Protein AF-A0A970RA13-F1 (afdb_monomer_lite)

Sequence (65 aa):
MYKNQKPTLLVLAAGMGSRYGGLKQIDKIGPSGEAILDYSVFDAIRAGFGKVVFVIRRELEEDFR

pLDDT: mean 82.17, std 12.72, range [48.84, 96.81]

Radius of gyration: 14.04 Å; chains: 1; bounding box: 29×23×38 Å

Foldseek 3Di:
DPDPQAAEAEAEQADAPPVVNGDQQCAQDDPVRDGVVNVVVVVCVVVRHPYYHYDYDPVCVVVVD

Secondary structure (DSSP, 8-state):
-----PPEEEEE-----TTTTS--SS-B-STTS-BHHHHHHHHHHHTT-SEEEEE--GGGTGGG-

Structure (mmCIF, N/CA/C/O backbone):
data_AF-A0A970RA13-F1
#
_entry.id   AF-A0A970RA13-F1
#
loop_
_atom_site.group_PDB
_atom_site.id
_atom_site.type_symbol
_atom_site.label_atom_id
_atom_site.label_alt_id
_atom_site.label_comp_id
_atom_site.label_asym_id
_atom_site.label_entity_id
_atom_site.label_seq_id
_atom_site.pdbx_PDB_ins_code
_atom_site.Cartn_x
_atom_site.Cartn_y
_atom_site.Cartn_z
_atom_site.occupancy
_atom_site.B_iso_or_equiv
_atom_site.auth_seq_id
_atom_site.auth_comp_id
_atom_site.auth_asym_id
_atom_site.auth_atom_id
_atom_site.pdbx_PDB_model_num
ATOM 1 N N . MET A 1 1 ? -11.780 13.781 26.517 1.00 48.84 1 MET A N 1
ATOM 2 C CA . MET A 1 1 ? -12.120 12.761 25.502 1.00 48.84 1 MET A CA 1
ATOM 3 C C . MET A 1 1 ? -10.902 12.538 24.622 1.00 48.84 1 MET A C 1
ATOM 5 O O . MET A 1 1 ? -10.514 13.461 23.916 1.00 48.84 1 MET A O 1
ATOM 9 N N . TYR A 1 2 ? -10.264 11.369 24.676 1.00 56.66 2 TYR A N 1
ATOM 10 C CA . TYR A 1 2 ? -9.228 11.042 23.699 1.00 56.66 2 TYR A CA 1
ATOM 11 C C . TYR A 1 2 ? -9.927 10.725 22.380 1.00 56.66 2 TYR A C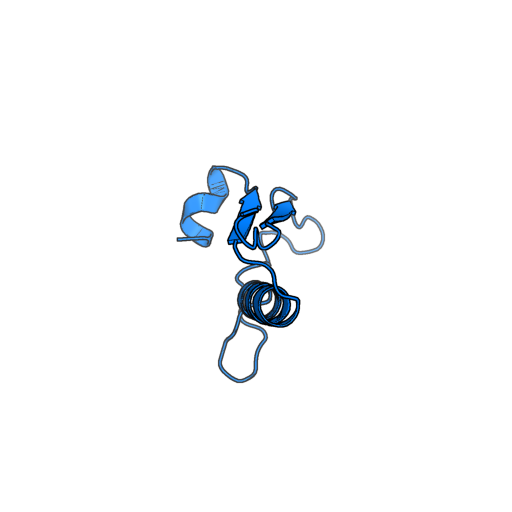 1
ATOM 13 O O . TYR A 1 2 ? -10.726 9.796 22.303 1.00 56.66 2 TYR A O 1
ATOM 21 N N . LYS A 1 3 ? -9.679 11.556 21.363 1.00 61.84 3 LYS A N 1
ATOM 22 C CA . LYS A 1 3 ? -10.064 11.279 19.975 1.00 61.84 3 LYS A CA 1
ATOM 23 C C . LYS A 1 3 ? -9.638 9.837 19.682 1.00 61.84 3 LYS A C 1
ATOM 25 O O . LYS A 1 3 ? -8.503 9.491 19.999 1.00 61.84 3 LYS A O 1
ATOM 30 N N . ASN A 1 4 ? -10.529 9.019 19.123 1.00 69.94 4 ASN A N 1
ATOM 31 C CA . ASN A 1 4 ? -10.247 7.642 18.714 1.00 69.94 4 ASN A CA 1
ATOM 32 C C . ASN A 1 4 ? -9.201 7.670 17.578 1.00 69.94 4 ASN A C 1
ATOM 34 O O . ASN A 1 4 ? -9.544 7.608 16.397 1.00 69.94 4 ASN A O 1
ATOM 38 N N . GLN A 1 5 ? -7.939 7.916 17.937 1.00 82.38 5 GLN A N 1
ATOM 39 C CA . GLN A 1 5 ? -6.806 8.094 17.037 1.00 82.38 5 GLN A CA 1
ATOM 40 C C . GLN A 1 5 ? -6.506 6.730 16.432 1.00 82.38 5 GLN A C 1
ATOM 42 O O . GLN A 1 5 ? -5.880 5.880 17.060 1.00 82.38 5 GLN A O 1
ATOM 47 N N . LYS A 1 6 ? -7.015 6.502 15.222 1.00 92.31 6 LYS A N 1
ATOM 48 C CA . LYS A 1 6 ? -6.645 5.321 14.450 1.00 92.31 6 LYS A CA 1
ATOM 49 C C . LYS A 1 6 ? -5.146 5.393 14.124 1.00 92.31 6 LYS A C 1
ATOM 51 O O . LYS A 1 6 ? -4.662 6.482 13.799 1.00 92.31 6 LYS A O 1
ATOM 56 N N . PRO A 1 7 ? -4.411 4.272 14.187 1.00 95.31 7 PRO A N 1
ATOM 57 C CA . PRO A 1 7 ? -2.984 4.265 13.902 1.00 95.31 7 PRO A CA 1
ATOM 58 C C . PRO A 1 7 ? -2.701 4.672 12.450 1.00 95.31 7 PRO A C 1
ATOM 60 O O . PRO A 1 7 ? -3.549 4.531 11.563 1.00 95.31 7 PRO A O 1
ATOM 63 N N . THR A 1 8 ? -1.488 5.174 12.215 1.00 96.00 8 THR A N 1
ATOM 64 C CA . THR A 1 8 ? -0.960 5.429 10.869 1.00 96.00 8 THR A CA 1
ATOM 65 C C . THR A 1 8 ? -0.018 4.299 10.477 1.00 96.00 8 THR A C 1
ATOM 67 O O . THR A 1 8 ? 0.889 3.971 11.240 1.00 96.00 8 THR A O 1
ATOM 70 N N . LEU A 1 9 ? -0.218 3.728 9.291 1.00 96.00 9 LEU A N 1
ATOM 71 C CA . LEU A 1 9 ? 0.704 2.773 8.688 1.00 96.00 9 LEU A CA 1
ATOM 72 C C . LEU A 1 9 ? 1.738 3.530 7.851 1.00 96.00 9 LEU A C 1
ATOM 74 O O . LEU A 1 9 ? 1.374 4.256 6.927 1.00 96.00 9 LEU A O 1
ATOM 78 N N . LEU A 1 10 ? 3.017 3.350 8.169 1.00 95.00 10 LEU A N 1
ATOM 79 C CA . LEU A 1 10 ? 4.130 3.865 7.378 1.00 95.00 10 LEU A CA 1
ATOM 80 C C . LEU A 1 10 ? 4.729 2.721 6.556 1.00 95.00 10 LEU A C 1
ATOM 82 O O . LEU A 1 10 ? 5.273 1.774 7.121 1.00 95.00 10 LEU A O 1
ATOM 86 N N . VAL A 1 11 ? 4.641 2.815 5.232 1.00 90.56 11 VAL A N 1
ATOM 87 C CA . VAL A 1 11 ? 5.200 1.831 4.302 1.00 90.56 11 VAL A CA 1
ATOM 88 C C . VAL A 1 11 ? 6.486 2.392 3.712 1.00 90.56 11 VAL A C 1
ATOM 90 O O . VAL A 1 11 ? 6.477 3.384 2.984 1.00 90.56 11 VAL A O 1
ATOM 93 N N . LEU A 1 12 ? 7.613 1.760 4.030 1.0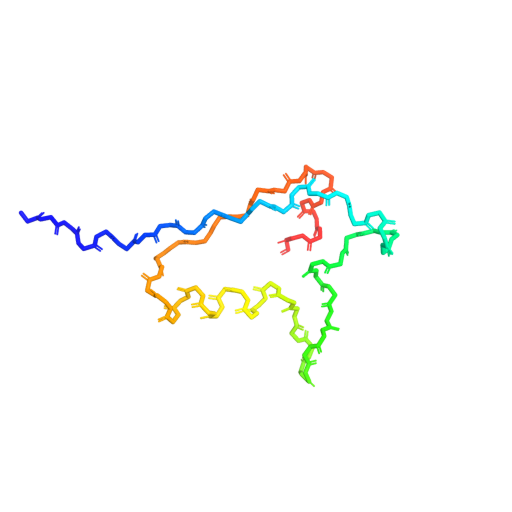0 90.12 12 LEU A N 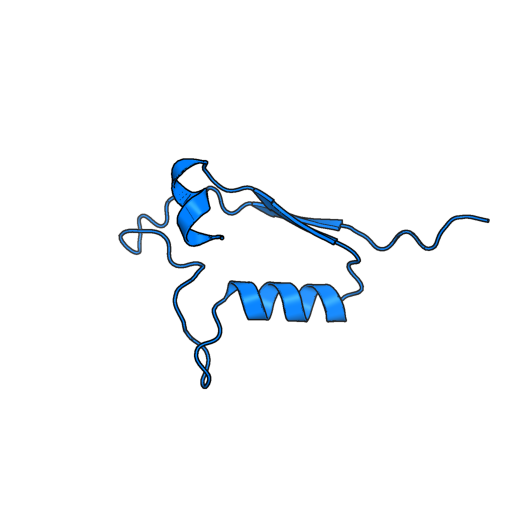1
ATOM 94 C CA . LEU A 1 12 ? 8.916 2.136 3.488 1.00 90.12 12 LEU A CA 1
ATOM 95 C C . LEU A 1 12 ? 9.102 1.470 2.117 1.00 90.12 12 LEU A C 1
ATOM 97 O O . LEU A 1 12 ? 9.458 0.298 2.026 1.00 90.12 12 LEU A O 1
ATOM 101 N N . ALA A 1 13 ? 8.852 2.229 1.054 1.00 84.44 13 ALA A N 1
ATOM 102 C CA . ALA A 1 13 ? 8.829 1.790 -0.343 1.00 84.44 13 ALA A CA 1
ATOM 103 C C . ALA A 1 13 ? 9.966 2.413 -1.186 1.00 84.44 13 ALA A C 1
ATOM 105 O O . ALA A 1 13 ? 9.890 2.505 -2.405 1.00 84.44 13 ALA A O 1
ATOM 106 N N . ALA A 1 14 ? 11.059 2.834 -0.543 1.00 82.50 14 ALA A N 1
ATOM 107 C CA . ALA A 1 14 ? 12.202 3.491 -1.188 1.00 82.50 14 ALA A CA 1
ATOM 108 C C . ALA A 1 14 ? 13.302 2.520 -1.682 1.00 82.50 14 ALA A C 1
ATOM 110 O O . ALA A 1 14 ? 14.399 2.948 -2.058 1.00 82.50 14 ALA A O 1
ATOM 111 N N . GLY A 1 15 ? 13.061 1.207 -1.626 1.00 77.31 15 GLY A N 1
ATOM 112 C CA . GLY A 1 15 ? 14.031 0.187 -2.027 1.00 77.31 15 GLY A CA 1
ATOM 113 C C . GLY A 1 15 ? 14.094 -0.000 -3.544 1.00 77.31 15 GLY A C 1
ATOM 114 O O . GLY A 1 15 ? 13.065 -0.031 -4.210 1.00 77.31 15 GLY A O 1
ATOM 115 N N . MET A 1 16 ? 15.298 -0.182 -4.094 1.00 66.81 16 MET A N 1
ATOM 116 C CA . MET A 1 16 ? 15.453 -0.609 -5.487 1.00 66.81 16 MET A CA 1
ATOM 117 C C . MET A 1 16 ? 15.174 -2.111 -5.581 1.00 66.81 16 MET A C 1
ATOM 119 O O . MET A 1 16 ? 15.873 -2.913 -4.958 1.00 66.81 16 MET A O 1
ATOM 123 N N . GLY A 1 17 ? 14.165 -2.498 -6.362 1.00 67.00 17 GLY A N 1
ATOM 124 C CA . GLY A 1 17 ? 13.859 -3.890 -6.694 1.00 67.00 17 GLY A CA 1
ATOM 125 C C . GLY A 1 17 ? 14.920 -4.505 -7.610 1.00 67.00 17 GLY A C 1
ATOM 126 O O . GLY A 1 17 ? 14.621 -4.888 -8.735 1.00 67.00 17 GLY A O 1
ATOM 127 N N . SER A 1 18 ? 16.171 -4.608 -7.153 1.00 65.12 18 SER A N 1
ATOM 128 C CA . SER A 1 18 ? 17.313 -5.065 -7.963 1.00 65.12 18 SER A CA 1
ATOM 129 C C . SER A 1 18 ? 17.149 -6.489 -8.499 1.00 65.12 18 SER A C 1
ATOM 131 O O . SER A 1 18 ? 17.628 -6.794 -9.584 1.00 65.12 18 SER A O 1
ATOM 133 N N . ARG A 1 19 ? 16.403 -7.346 -7.789 1.00 69.94 19 ARG A N 1
ATOM 134 C CA . ARG A 1 19 ? 16.045 -8.700 -8.255 1.00 69.94 19 ARG A CA 1
ATOM 135 C C . ARG A 1 19 ? 15.025 -8.707 -9.400 1.00 69.94 19 ARG A C 1
ATOM 137 O O . ARG A 1 19 ? 14.840 -9.740 -10.029 1.00 69.94 19 ARG A O 1
ATOM 144 N N . TYR A 1 20 ? 14.359 -7.581 -9.646 1.00 59.38 20 TYR A N 1
ATOM 145 C CA . TYR A 1 20 ? 13.251 -7.449 -10.591 1.00 59.38 20 TYR A CA 1
ATOM 146 C C . TYR A 1 20 ? 13.490 -6.420 -11.705 1.00 59.38 20 TYR A C 1
ATOM 148 O O . TYR A 1 20 ? 12.636 -6.288 -12.576 1.00 59.38 20 TYR A O 1
ATOM 156 N N . GLY A 1 21 ? 14.632 -5.723 -11.705 1.00 58.22 21 GLY A N 1
ATOM 157 C CA . GLY A 1 21 ? 15.018 -4.782 -12.763 1.00 58.22 21 GLY A CA 1
ATOM 158 C C . GLY A 1 21 ? 14.323 -3.413 -12.727 1.00 58.22 21 GLY A C 1
ATOM 159 O O . GLY A 1 21 ? 14.456 -2.665 -13.687 1.00 58.22 21 GLY A O 1
ATOM 160 N N . GLY A 1 22 ? 13.598 -3.070 -11.653 1.00 63.94 22 GLY A N 1
ATOM 161 C CA . GLY A 1 22 ? 12.834 -1.818 -11.544 1.00 63.94 22 GLY A CA 1
ATOM 162 C C . GLY A 1 22 ? 11.845 -1.809 -10.372 1.00 63.94 22 GLY A C 1
ATOM 163 O O . GLY A 1 22 ? 11.941 -2.647 -9.466 1.00 63.94 22 GLY A O 1
ATOM 164 N N . LEU A 1 23 ? 10.897 -0.866 -10.371 1.00 59.25 23 LEU A N 1
ATOM 165 C CA . LEU A 1 23 ? 9.823 -0.803 -9.374 1.00 59.25 23 LEU A CA 1
ATOM 166 C C . LEU A 1 23 ? 8.646 -1.686 -9.735 1.00 59.25 23 LEU A C 1
ATOM 168 O O . LEU A 1 23 ? 7.921 -1.423 -10.680 1.00 59.25 23 LEU A O 1
ATOM 172 N N . LYS A 1 24 ? 8.431 -2.705 -8.905 1.00 65.81 24 LYS A N 1
ATOM 173 C CA . LYS A 1 24 ? 7.310 -3.644 -9.016 1.00 65.81 24 LYS A CA 1
ATOM 174 C C . LYS A 1 24 ? 6.299 -3.513 -7.879 1.00 65.81 24 LYS A C 1
ATOM 176 O O . LYS A 1 24 ? 5.816 -4.515 -7.364 1.00 65.81 24 LYS A O 1
ATOM 181 N N . GLN A 1 25 ? 6.014 -2.294 -7.426 1.00 59.38 25 GLN A N 1
ATOM 182 C CA . GLN A 1 25 ? 4.930 -2.082 -6.451 1.00 59.38 25 GLN A CA 1
ATOM 183 C C . GLN A 1 25 ? 3.605 -1.679 -7.111 1.00 59.38 25 GLN A C 1
ATOM 185 O O . GLN A 1 25 ? 2.549 -1.931 -6.539 1.00 59.38 25 GLN A O 1
ATOM 190 N N . ILE A 1 26 ? 3.663 -1.148 -8.333 1.00 62.59 26 ILE A N 1
ATOM 191 C CA . ILE A 1 26 ? 2.507 -0.711 -9.132 1.00 62.59 26 ILE A CA 1
ATOM 192 C C . ILE A 1 26 ? 2.124 -1.701 -10.240 1.00 62.59 26 ILE A C 1
ATOM 194 O O . ILE A 1 26 ? 1.131 -1.502 -10.937 1.00 62.59 26 ILE A O 1
ATOM 198 N N . ASP A 1 27 ? 2.897 -2.780 -10.397 1.00 73.25 27 ASP A N 1
ATOM 199 C CA . ASP A 1 27 ? 2.575 -3.842 -11.345 1.00 73.25 27 ASP A CA 1
ATOM 200 C C . ASP A 1 27 ? 1.237 -4.479 -10.966 1.00 73.25 27 ASP A C 1
ATOM 202 O O . ASP A 1 27 ? 1.010 -4.893 -9.824 1.00 73.25 27 ASP A O 1
ATOM 206 N N . LYS A 1 28 ? 0.359 -4.572 -11.963 1.00 79.56 28 LYS A N 1
ATOM 207 C CA . LYS A 1 28 ? -0.957 -5.186 -11.836 1.00 79.56 28 LYS A CA 1
ATOM 208 C C . LYS A 1 28 ? -0.799 -6.698 -11.719 1.00 79.56 28 LYS A C 1
ATOM 210 O O . LYS A 1 28 ? -0.301 -7.340 -12.643 1.00 79.56 28 LYS A O 1
ATOM 215 N N . ILE A 1 29 ? -1.225 -7.260 -10.593 1.00 83.44 29 ILE A N 1
ATOM 216 C CA . ILE A 1 29 ? -1.131 -8.699 -10.302 1.00 83.44 29 ILE A CA 1
ATOM 217 C C . ILE A 1 29 ? -2.486 -9.340 -9.981 1.00 83.44 29 ILE A C 1
ATOM 219 O O . ILE A 1 29 ? -2.589 -10.565 -9.959 1.00 83.44 29 ILE A O 1
ATOM 223 N N . GLY A 1 30 ? -3.507 -8.528 -9.699 1.00 84.69 30 GLY A N 1
ATOM 224 C CA . GLY A 1 30 ? -4.847 -8.997 -9.370 1.00 84.69 30 GLY A CA 1
ATOM 225 C C . GLY A 1 30 ? -5.687 -9.362 -10.602 1.00 84.69 30 GLY A C 1
ATOM 226 O O . GLY A 1 30 ? -5.385 -8.924 -11.717 1.00 84.69 30 GLY A O 1
ATOM 227 N N . PRO A 1 31 ? -6.760 -10.156 -10.423 1.00 86.25 31 PRO A N 1
ATOM 228 C CA . PRO A 1 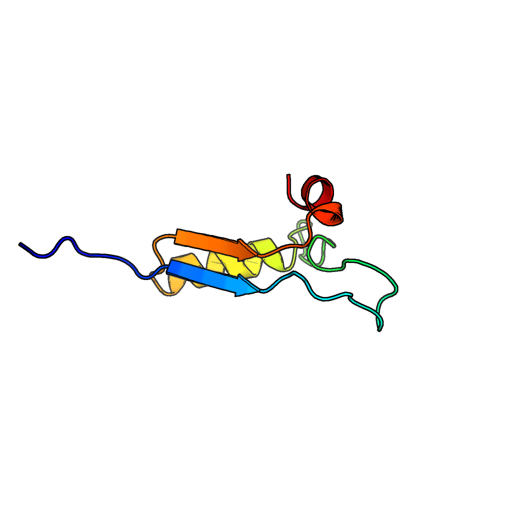31 ? -7.632 -10.605 -11.510 1.00 86.25 31 PRO A CA 1
ATOM 229 C C . PRO A 1 31 ? -8.358 -9.457 -12.226 1.00 86.25 31 PRO A C 1
ATOM 231 O O . PRO A 1 31 ? -8.773 -9.636 -13.371 1.00 86.25 31 PRO A O 1
ATOM 234 N N . SER A 1 32 ? -8.480 -8.286 -11.593 1.00 89.75 32 SER A N 1
ATOM 235 C CA . SER A 1 32 ? -9.061 -7.076 -12.193 1.00 89.75 32 SER A CA 1
ATOM 236 C C . SER A 1 32 ? -8.012 -5.985 -12.435 1.00 89.75 32 SER A C 1
ATOM 238 O O . SER A 1 32 ? -8.354 -4.845 -12.752 1.00 89.75 32 SER A O 1
ATOM 240 N N . GLY A 1 33 ? -6.727 -6.327 -12.330 1.00 86.06 33 GLY A N 1
ATOM 241 C CA . GLY A 1 33 ? -5.621 -5.406 -12.550 1.00 86.06 33 GLY A CA 1
ATOM 242 C C . GLY A 1 33 ? -5.227 -4.588 -11.320 1.00 86.06 33 GLY A C 1
ATOM 243 O O . GLY A 1 33 ? -4.659 -3.510 -11.482 1.00 86.06 33 GLY A O 1
ATOM 244 N N . GLU A 1 34 ? -5.521 -5.079 -10.118 1.00 89.44 34 GLU A N 1
ATOM 245 C CA . GLU A 1 34 ? -5.075 -4.492 -8.855 1.00 89.44 34 GLU A CA 1
ATOM 246 C C . GLU A 1 34 ? -3.554 -4.643 -8.688 1.00 89.44 34 GLU A C 1
ATOM 248 O O . GLU A 1 34 ? -2.975 -5.693 -9.000 1.00 89.44 34 GLU A O 1
ATOM 253 N N . ALA A 1 35 ? -2.904 -3.607 -8.168 1.00 86.50 35 ALA A N 1
ATOM 254 C CA . ALA A 1 35 ? -1.511 -3.649 -7.749 1.00 86.50 35 ALA A CA 1
ATOM 255 C C . ALA A 1 35 ? -1.372 -4.229 -6.330 1.00 86.50 35 ALA A C 1
ATOM 257 O O . ALA A 1 35 ? -2.313 -4.254 -5.534 1.00 86.50 35 ALA A O 1
ATOM 258 N N . ILE A 1 36 ? -0.155 -4.640 -5.956 1.00 84.38 36 ILE A N 1
ATOM 259 C CA . ILE A 1 36 ? 0.161 -5.063 -4.574 1.00 84.38 36 ILE A CA 1
ATOM 260 C C . ILE A 1 36 ? -0.186 -3.960 -3.560 1.00 84.38 36 ILE A C 1
ATOM 262 O O . ILE A 1 36 ? -0.610 -4.241 -2.433 1.00 84.38 36 ILE A O 1
ATOM 266 N N . LEU A 1 37 ? -0.012 -2.698 -3.958 1.00 85.38 37 LEU A N 1
ATOM 267 C CA . LEU A 1 37 ? -0.336 -1.543 -3.127 1.00 85.38 37 LEU A CA 1
ATOM 268 C C . LEU A 1 37 ? -1.835 -1.439 -2.821 1.00 85.38 37 LEU A C 1
ATOM 270 O O . LEU A 1 37 ? -2.181 -1.116 -1.684 1.00 85.38 37 LEU A O 1
ATOM 274 N N . ASP A 1 38 ? -2.711 -1.790 -3.764 1.00 88.75 38 ASP A N 1
ATOM 275 C CA . ASP A 1 38 ? -4.163 -1.769 -3.552 1.00 88.75 38 ASP A CA 1
ATOM 276 C C . ASP A 1 38 ? -4.567 -2.756 -2.454 1.00 88.75 38 ASP A C 1
ATOM 278 O O . ASP A 1 38 ? -5.277 -2.398 -1.510 1.00 88.75 38 ASP A O 1
ATOM 282 N N . TYR A 1 39 ? -4.031 -3.980 -2.513 1.00 90.88 39 TYR A N 1
ATOM 283 C CA . TYR A 1 39 ? -4.242 -4.985 -1.470 1.00 90.88 39 TYR A CA 1
ATOM 284 C C . TYR A 1 39 ? -3.686 -4.528 -0.115 1.00 90.88 39 TYR A C 1
ATOM 286 O O . TYR A 1 39 ? -4.351 -4.673 0.909 1.00 90.88 39 TYR A O 1
ATOM 294 N N . SER A 1 40 ? -2.508 -3.899 -0.109 1.00 90.12 40 SER A N 1
ATOM 295 C CA . SER A 1 40 ? -1.877 -3.386 1.116 1.00 90.12 40 SER A CA 1
ATOM 296 C C . SER A 1 40 ? -2.727 -2.305 1.796 1.00 90.12 40 SER A C 1
ATOM 298 O O . SER A 1 40 ? -2.864 -2.295 3.022 1.00 90.12 40 SER A O 1
ATOM 300 N N . VAL A 1 41 ? -3.327 -1.398 1.017 1.00 92.44 41 VAL A N 1
ATOM 301 C CA . VAL A 1 41 ? -4.235 -0.361 1.537 1.00 92.44 41 VAL A CA 1
ATOM 302 C C . VAL A 1 41 ? -5.554 -0.973 2.008 1.00 92.44 41 VAL A C 1
ATOM 304 O O . VAL A 1 41 ? -6.036 -0.617 3.087 1.00 92.44 41 VAL A O 1
ATOM 307 N N . PHE A 1 42 ? -6.119 -1.913 1.248 1.00 94.50 42 PHE A N 1
ATOM 308 C CA . PHE A 1 42 ? -7.339 -2.628 1.626 1.00 94.50 42 PHE A CA 1
ATOM 309 C C . PHE A 1 42 ? -7.185 -3.336 2.980 1.00 94.50 42 PHE A C 1
ATOM 311 O O . PHE A 1 42 ? -8.022 -3.170 3.874 1.00 94.50 42 PHE A O 1
ATOM 318 N N . ASP A 1 43 ? -6.077 -4.049 3.173 1.00 95.19 43 ASP A N 1
ATOM 319 C CA . ASP A 1 43 ? -5.781 -4.738 4.427 1.00 95.19 43 ASP A CA 1
ATOM 320 C C . ASP A 1 43 ? -5.521 -3.759 5.577 1.00 95.19 43 ASP A C 1
ATOM 322 O O . ASP A 1 43 ? -6.010 -3.975 6.689 1.00 95.19 43 ASP A O 1
ATOM 326 N N . ALA A 1 44 ? -4.840 -2.636 5.324 1.00 96.38 44 ALA A N 1
ATOM 327 C CA . ALA A 1 44 ? -4.638 -1.595 6.331 1.00 96.38 44 ALA A CA 1
ATOM 328 C C . ALA A 1 44 ? -5.974 -1.016 6.837 1.00 96.38 44 ALA A C 1
ATOM 330 O O . ALA A 1 44 ? -6.161 -0.825 8.042 1.00 96.38 44 ALA A O 1
ATOM 331 N N . ILE A 1 45 ? -6.936 -0.787 5.940 1.00 95.25 45 ILE A N 1
ATOM 332 C CA . ILE A 1 45 ? -8.279 -0.328 6.319 1.00 95.25 45 ILE A CA 1
ATOM 333 C C . ILE A 1 45 ? -8.975 -1.377 7.196 1.00 95.25 45 ILE A C 1
ATOM 335 O O . ILE A 1 45 ? -9.518 -1.029 8.250 1.00 95.25 45 ILE A O 1
ATOM 339 N N . ARG A 1 46 ? -8.929 -2.660 6.809 1.00 96.38 46 ARG A N 1
ATOM 340 C CA . ARG A 1 46 ? -9.544 -3.763 7.576 1.00 96.38 46 ARG A CA 1
ATOM 341 C C . ARG A 1 46 ? -8.886 -3.979 8.937 1.00 96.38 46 ARG A C 1
ATOM 343 O O . ARG A 1 46 ? -9.576 -4.335 9.888 1.00 96.38 46 ARG A O 1
ATOM 350 N N . ALA A 1 47 ? -7.588 -3.710 9.047 1.00 96.31 47 ALA A N 1
ATOM 351 C CA . ALA A 1 47 ? -6.837 -3.747 10.299 1.00 96.31 47 ALA A CA 1
ATOM 352 C C . ALA A 1 47 ? -7.074 -2.515 11.199 1.00 96.31 47 ALA A C 1
ATOM 354 O O . ALA A 1 47 ? -6.578 -2.467 12.323 1.00 96.31 47 ALA A O 1
ATOM 355 N N . GLY A 1 48 ? -7.845 -1.521 10.742 1.00 96.00 48 GLY A N 1
ATOM 356 C CA . GLY A 1 48 ? -8.246 -0.367 11.549 1.00 96.00 48 GLY A CA 1
ATOM 357 C C . GLY A 1 48 ? -7.307 0.839 11.469 1.00 96.00 48 GLY A C 1
ATOM 358 O O . GLY A 1 48 ? -7.478 1.785 12.245 1.00 96.00 48 GLY A O 1
ATOM 359 N N . PHE A 1 49 ? -6.357 0.857 10.529 1.00 96.81 49 PHE A N 1
ATOM 360 C CA . PHE A 1 49 ? -5.534 2.039 10.278 1.00 96.81 49 PHE A CA 1
ATOM 361 C C . PHE A 1 49 ? -6.385 3.180 9.707 1.00 96.81 49 PHE A C 1
ATOM 363 O O . PHE A 1 49 ? -7.300 2.981 8.909 1.00 96.81 49 PHE A O 1
ATOM 370 N N . GLY A 1 50 ? -6.103 4.403 10.155 1.00 95.38 50 GLY A N 1
ATOM 371 C CA . GLY A 1 50 ? -6.817 5.607 9.715 1.00 95.38 50 GLY A CA 1
ATOM 372 C C . GLY A 1 50 ? -6.079 6.395 8.644 1.00 95.38 50 GLY A C 1
ATOM 373 O O . GLY A 1 50 ? -6.657 7.295 8.042 1.00 95.38 50 GLY A O 1
ATOM 374 N N . LYS A 1 51 ? -4.798 6.084 8.439 1.00 94.56 51 LYS A N 1
ATOM 375 C CA . LYS A 1 51 ? -3.925 6.743 7.475 1.00 94.56 51 LYS A CA 1
ATOM 376 C C . LYS A 1 51 ? -2.847 5.766 7.020 1.00 94.56 51 LYS A C 1
ATOM 378 O O . LYS A 1 51 ? -2.300 5.035 7.844 1.00 94.56 51 LYS A O 1
ATOM 383 N N . VAL A 1 52 ? -2.521 5.801 5.734 1.00 94.00 52 VAL A N 1
ATOM 384 C CA . VAL A 1 52 ? -1.388 5.082 5.142 1.00 94.00 52 VAL A CA 1
ATOM 385 C C . VAL A 1 52 ? -0.460 6.117 4.510 1.00 94.00 52 VAL A C 1
ATOM 387 O O . VAL A 1 52 ? -0.930 7.056 3.868 1.00 94.00 52 VAL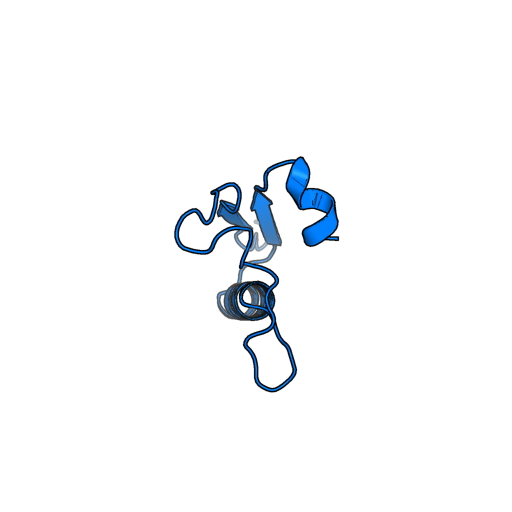 A O 1
ATOM 390 N N . VAL A 1 53 ? 0.844 5.996 4.748 1.00 94.06 53 VAL A N 1
ATOM 391 C CA . VAL A 1 53 ? 1.877 6.892 4.214 1.00 94.06 53 VAL A CA 1
ATOM 392 C C . VAL A 1 53 ? 2.964 6.048 3.568 1.00 94.06 53 VAL A C 1
ATOM 394 O O . VAL A 1 53 ? 3.573 5.218 4.239 1.00 94.06 53 VAL A O 1
ATOM 397 N N . PHE A 1 54 ? 3.236 6.291 2.289 1.00 90.81 54 PHE A N 1
ATOM 398 C CA . PHE A 1 54 ? 4.330 5.656 1.562 1.00 90.81 54 PHE A CA 1
ATOM 399 C C . PHE A 1 54 ? 5.559 6.565 1.572 1.00 90.81 54 PHE A C 1
ATOM 401 O O . PHE A 1 54 ? 5.476 7.740 1.219 1.00 90.81 54 PHE A O 1
ATOM 408 N N . VAL A 1 55 ? 6.703 6.022 1.982 1.00 91.06 55 VAL A N 1
ATOM 409 C CA . VAL A 1 55 ? 8.006 6.685 1.865 1.00 91.06 55 VAL A CA 1
ATOM 410 C C . VAL A 1 55 ? 8.699 6.118 0.641 1.00 91.06 55 VAL A C 1
ATOM 412 O O . VAL A 1 55 ? 9.186 4.988 0.670 1.00 91.06 55 VAL A O 1
ATOM 415 N N . ILE A 1 56 ? 8.731 6.904 -0.427 1.00 87.75 56 ILE A N 1
ATOM 416 C CA . ILE A 1 56 ? 9.307 6.538 -1.722 1.00 87.75 56 ILE A CA 1
ATOM 417 C C . ILE A 1 56 ? 10.522 7.411 -2.035 1.00 87.75 56 ILE A C 1
ATOM 419 O O . ILE A 1 56 ? 10.733 8.457 -1.417 1.00 87.75 56 ILE A O 1
ATOM 423 N N . ARG A 1 57 ? 11.337 6.986 -3.005 1.00 85.81 57 ARG A N 1
ATOM 424 C CA . ARG A 1 57 ? 12.333 7.880 -3.610 1.00 85.81 57 ARG A CA 1
ATOM 425 C C . ARG A 1 57 ? 11.615 8.884 -4.505 1.00 85.81 57 ARG A C 1
ATOM 427 O O . ARG A 1 57 ? 10.601 8.557 -5.110 1.00 85.81 57 ARG A O 1
ATOM 434 N N . ARG A 1 58 ? 12.171 10.089 -4.613 1.00 87.25 58 ARG A N 1
ATOM 435 C CA . ARG A 1 58 ? 11.584 11.178 -5.404 1.00 87.25 58 ARG A CA 1
ATOM 436 C C . ARG A 1 58 ? 11.422 10.818 -6.881 1.00 87.25 58 ARG A C 1
ATOM 438 O O . ARG A 1 58 ? 10.428 11.191 -7.481 1.00 87.25 58 ARG A O 1
ATOM 445 N N . GLU A 1 59 ? 12.369 10.068 -7.440 1.00 83.50 59 GLU A N 1
ATOM 446 C CA . GLU A 1 59 ? 12.315 9.601 -8.834 1.00 83.50 59 GLU A CA 1
ATOM 447 C C . GLU A 1 59 ? 11.086 8.726 -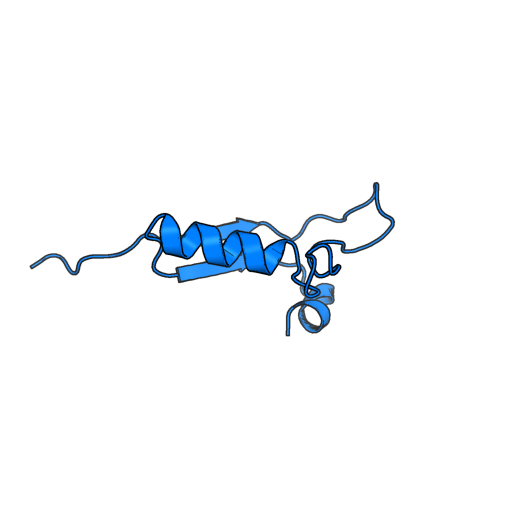9.140 1.00 83.50 59 GLU A C 1
ATOM 449 O O . GLU A 1 59 ? 10.777 8.510 -10.301 1.00 83.50 59 GLU A O 1
ATOM 454 N N . LEU A 1 60 ? 10.406 8.215 -8.110 1.00 78.62 60 LEU A N 1
ATOM 455 C CA . LEU A 1 60 ? 9.297 7.265 -8.224 1.00 78.62 60 LEU A CA 1
ATOM 456 C C . LEU A 1 60 ? 7.955 7.945 -7.968 1.00 78.62 60 LEU A C 1
ATOM 458 O O . LEU A 1 60 ? 6.935 7.280 -7.861 1.00 78.62 60 LEU A O 1
ATOM 462 N N . GLU A 1 61 ? 7.948 9.267 -7.786 1.00 83.56 61 GLU A N 1
ATOM 463 C CA . GLU A 1 61 ? 6.728 10.013 -7.494 1.00 83.56 61 GLU A CA 1
ATOM 464 C C . GLU A 1 61 ? 5.701 9.879 -8.623 1.00 83.56 61 GLU A C 1
ATOM 466 O O . GLU A 1 61 ? 4.518 9.737 -8.334 1.00 83.56 61 GLU A O 1
ATOM 471 N N . GLU A 1 62 ? 6.146 9.890 -9.884 1.00 81.31 62 GLU A N 1
ATOM 472 C CA . GLU A 1 62 ? 5.255 9.740 -11.042 1.00 81.31 62 GLU A CA 1
ATOM 473 C C . GLU A 1 62 ? 4.593 8.362 -11.086 1.00 81.31 62 GLU A C 1
ATOM 475 O O . GLU A 1 62 ? 3.405 8.278 -11.365 1.00 81.31 62 GLU A O 1
ATOM 480 N N . ASP A 1 63 ? 5.319 7.305 -10.717 1.00 75.31 63 ASP A N 1
ATOM 481 C CA . ASP A 1 63 ? 4.782 5.942 -10.656 1.00 75.31 63 ASP A CA 1
ATOM 482 C C . ASP A 1 63 ? 3.675 5.800 -9.592 1.00 75.31 63 ASP A C 1
ATOM 484 O O . ASP A 1 63 ? 2.826 4.917 -9.688 1.00 75.31 63 ASP A O 1
ATOM 488 N N . PHE A 1 64 ? 3.683 6.653 -8.561 1.00 73.62 64 PHE A N 1
ATOM 489 C CA . PHE A 1 64 ? 2.752 6.613 -7.427 1.00 73.62 64 PHE A CA 1
ATOM 490 C C . PHE A 1 64 ? 1.598 7.633 -7.519 1.00 73.62 64 PHE A C 1
ATOM 492 O O . PHE A 1 64 ? 0.746 7.637 -6.623 1.00 73.62 64 PHE A O 1
ATOM 499 N N . ARG A 1 65 ? 1.580 8.514 -8.530 1.00 70.12 65 ARG A N 1
ATOM 500 C CA . ARG A 1 65 ? 0.522 9.520 -8.756 1.00 70.12 65 ARG A CA 1
ATOM 501 C C . ARG A 1 65 ? -0.594 8.993 -9.650 1.00 70.12 65 ARG A C 1
ATOM 503 O O . ARG A 1 65 ? -1.751 9.368 -9.353 1.00 70.12 65 ARG A O 1
#